Protein AF-I8VWR7-F1 (afdb_monomer_lite)

Structure (mmCIF, N/CA/C/O backbone):
data_AF-I8VWR7-F1
#
_entry.id   AF-I8VWR7-F1
#
loop_
_atom_site.group_PDB
_atom_site.id
_atom_site.type_symbol
_atom_site.label_atom_id
_atom_site.label_alt_id
_atom_site.label_comp_id
_atom_site.label_asym_id
_atom_site.label_entity_id
_atom_site.label_seq_id
_atom_site.pdbx_PDB_ins_code
_atom_site.Cartn_x
_atom_site.Cartn_y
_atom_site.Cartn_z
_atom_site.occupancy
_atom_site.B_iso_or_equiv
_atom_site.auth_seq_id
_atom_site.auth_comp_id
_atom_site.auth_asym_id
_atom_site.auth_atom_id
_atom_site.pdbx_PDB_model_num
ATOM 1 N N . MET A 1 1 ? -24.310 24.930 63.464 1.00 53.97 1 MET A N 1
ATOM 2 C CA . MET A 1 1 ? -24.827 24.295 62.224 1.00 53.97 1 MET A CA 1
ATOM 3 C C . MET A 1 1 ? -23.905 24.465 61.009 1.00 53.97 1 MET A C 1
ATOM 5 O O . MET A 1 1 ? -23.832 23.535 60.223 1.00 53.97 1 MET A O 1
ATOM 9 N N . ARG A 1 2 ? -23.157 25.575 60.862 1.00 56.25 2 ARG A N 1
ATOM 10 C CA . ARG A 1 2 ? -22.277 25.826 59.696 1.00 56.25 2 ARG A CA 1
ATOM 11 C C . ARG A 1 2 ? -21.064 24.887 59.559 1.00 56.25 2 ARG A C 1
ATOM 13 O O . ARG A 1 2 ? -20.768 24.456 58.456 1.00 56.25 2 ARG A O 1
ATOM 20 N N . THR A 1 3 ? -20.405 24.498 60.650 1.00 55.09 3 THR A N 1
ATOM 21 C CA . THR A 1 3 ? -19.212 23.623 60.610 1.00 55.09 3 THR A CA 1
ATOM 22 C C . THR A 1 3 ? -19.515 22.169 60.234 1.00 55.09 3 THR A C 1
ATOM 24 O O . THR A 1 3 ? -18.718 21.539 59.547 1.00 55.09 3 THR A O 1
ATOM 27 N N . LYS A 1 4 ? -20.692 21.643 60.604 1.00 52.88 4 LYS A N 1
ATOM 28 C CA . LYS A 1 4 ? -21.115 20.278 60.235 1.00 52.88 4 LYS A CA 1
ATOM 29 C C . LYS A 1 4 ? -21.471 20.144 58.745 1.00 52.88 4 LYS A C 1
ATOM 31 O O . LYS A 1 4 ? -21.222 19.097 58.165 1.00 52.88 4 LYS A O 1
ATOM 36 N N . ALA A 1 5 ? -21.996 21.204 58.124 1.00 58.78 5 ALA A N 1
ATOM 37 C CA . ALA A 1 5 ? -22.319 21.223 56.693 1.00 58.78 5 ALA A CA 1
ATOM 38 C C . ALA A 1 5 ? -21.062 21.291 55.803 1.00 58.78 5 ALA A C 1
ATOM 40 O O . ALA A 1 5 ? -21.015 20.658 54.752 1.00 58.78 5 ALA A O 1
ATOM 41 N N . VAL A 1 6 ? -20.024 22.006 56.252 1.00 59.28 6 VAL A N 1
ATOM 42 C CA . VAL A 1 6 ? -18.740 22.122 55.536 1.00 59.28 6 VAL A CA 1
ATOM 43 C C . VAL A 1 6 ? -17.972 20.796 55.540 1.00 59.28 6 VAL A C 1
ATOM 45 O O . VAL A 1 6 ? -17.457 20.393 54.501 1.00 59.28 6 VAL A O 1
ATOM 48 N N . LEU A 1 7 ? -17.955 20.072 56.668 1.00 58.00 7 LEU A N 1
ATOM 49 C CA . LEU A 1 7 ? -17.360 18.729 56.721 1.00 58.00 7 LEU A CA 1
ATOM 50 C C . LEU A 1 7 ? -18.079 17.728 55.804 1.00 58.00 7 LEU A C 1
ATOM 52 O O . LEU A 1 7 ? -17.427 16.888 55.191 1.00 58.00 7 LEU A O 1
ATOM 56 N N . PHE A 1 8 ? -19.405 17.832 55.680 1.00 59.12 8 PHE A N 1
ATOM 57 C CA . PHE A 1 8 ? -20.186 16.958 54.802 1.00 59.12 8 PHE A CA 1
ATOM 58 C C . PHE A 1 8 ? -19.888 17.218 53.314 1.00 59.12 8 PHE A C 1
ATOM 60 O O . PHE A 1 8 ? -19.780 16.278 52.533 1.00 59.12 8 PHE A O 1
ATOM 67 N N . PHE A 1 9 ? -19.672 18.481 52.930 1.00 58.62 9 PHE A N 1
ATOM 68 C CA . PHE A 1 9 ? -19.254 18.856 51.573 1.00 58.62 9 PHE A CA 1
ATOM 69 C C . PHE A 1 9 ? -17.827 18.390 51.234 1.00 58.62 9 PHE A C 1
ATOM 71 O O . PHE A 1 9 ? -17.581 17.932 50.120 1.00 58.62 9 PHE A O 1
ATOM 78 N N . LEU A 1 10 ? -16.895 18.453 52.192 1.00 59.66 10 LEU A N 1
ATOM 79 C CA . LEU A 1 10 ? -15.515 17.979 52.012 1.00 59.66 10 LEU A CA 1
ATOM 80 C C . LEU A 1 10 ? -15.420 16.453 51.843 1.00 59.66 10 LEU A C 1
ATOM 82 O O . LEU A 1 10 ? -14.558 15.977 51.109 1.00 59.66 10 LEU A O 1
ATOM 86 N N . LEU A 1 11 ? -16.327 15.694 52.465 1.00 58.94 11 LEU A N 1
ATOM 87 C CA . LEU A 1 11 ? -16.408 14.234 52.328 1.00 58.94 11 LEU A CA 1
ATOM 88 C C . LEU A 1 11 ? -16.977 13.768 50.974 1.00 58.94 11 LEU A C 1
ATOM 90 O O . LEU A 1 11 ? -16.738 12.628 50.586 1.00 58.94 11 LEU A O 1
ATOM 94 N N . LEU A 1 12 ? -17.690 14.630 50.236 1.00 58.44 12 LEU A N 1
ATOM 95 C CA . LEU A 1 12 ? -18.260 14.301 48.920 1.00 58.44 12 LEU A CA 1
ATOM 96 C C . LEU A 1 12 ? -17.286 14.533 47.753 1.00 58.44 12 LEU A C 1
ATOM 98 O O . LEU A 1 12 ? -17.430 13.902 46.709 1.00 58.44 12 LEU A O 1
ATOM 102 N N . LEU A 1 13 ? -16.272 15.388 47.922 1.00 54.81 13 LEU A N 1
ATOM 103 C CA . LEU A 1 13 ? -15.250 15.658 46.901 1.00 54.81 13 LEU A CA 1
ATOM 104 C C . LEU A 1 13 ? -14.494 14.404 46.405 1.00 54.81 13 LEU A C 1
ATOM 106 O O . LEU A 1 13 ? -14.351 14.271 45.191 1.00 54.81 13 LEU A O 1
ATOM 110 N N . PRO A 1 14 ? -14.062 13.443 47.249 1.00 55.22 14 PRO A N 1
ATOM 111 C CA . PRO A 1 14 ? -13.399 12.232 46.753 1.00 55.22 14 PRO A CA 1
ATOM 112 C C . PRO A 1 14 ? -14.333 11.282 45.981 1.00 55.22 14 PRO A C 1
ATOM 114 O O . PRO A 1 14 ? -13.853 10.519 45.147 1.00 55.22 14 PRO A O 1
ATOM 117 N N . VAL A 1 15 ? -15.656 11.353 46.181 1.00 54.47 15 VAL A N 1
ATOM 118 C CA . VAL A 1 15 ? -16.634 10.523 45.444 1.00 54.47 15 VAL A CA 1
ATOM 119 C C . VAL A 1 15 ? -16.749 10.966 43.978 1.00 54.47 15 VAL A C 1
ATOM 121 O O . VAL A 1 15 ? -16.969 10.137 43.098 1.00 54.47 15 VAL A O 1
ATOM 124 N N . TYR A 1 16 ? -16.520 12.251 43.690 1.00 52.09 16 TYR A N 1
ATOM 125 C CA . TYR A 1 16 ? -16.448 12.762 42.315 1.00 52.09 16 TYR A CA 1
ATOM 126 C C . TYR A 1 16 ? -15.126 12.415 41.617 1.00 52.09 16 TYR A C 1
ATOM 128 O O . TYR A 1 16 ? -15.116 12.217 40.406 1.00 52.09 16 TYR A O 1
ATOM 136 N N . VAL A 1 17 ? -14.020 12.301 42.361 1.00 52.28 17 VAL A N 1
ATOM 137 C CA . VAL A 1 17 ? -12.693 12.010 41.785 1.00 52.28 17 VAL A CA 1
ATOM 138 C C . VAL A 1 17 ? -12.544 10.527 41.417 1.00 52.28 17 VAL A C 1
ATOM 140 O O . VAL A 1 17 ? -11.889 10.212 40.430 1.00 52.28 17 VAL A O 1
ATOM 143 N N . VAL A 1 18 ? -13.203 9.614 42.142 1.00 51.88 18 VAL A N 1
ATOM 144 C CA . VAL A 1 18 ? -13.180 8.167 41.836 1.00 51.88 18 VAL A CA 1
ATOM 145 C C . VAL A 1 18 ? -14.097 7.792 40.657 1.00 51.88 18 VAL A C 1
ATOM 147 O O . VAL A 1 18 ? -13.836 6.803 39.982 1.00 51.88 18 VAL A O 1
ATOM 150 N N . ASN A 1 19 ? -15.118 8.602 40.353 1.00 52.88 19 ASN A N 1
ATOM 151 C CA . ASN A 1 19 ? -16.020 8.407 39.203 1.00 52.88 19 ASN A CA 1
ATOM 152 C C . ASN A 1 19 ? -15.530 9.067 37.897 1.00 52.88 19 ASN A C 1
ATOM 154 O O . ASN A 1 19 ? -16.208 8.970 36.881 1.00 52.88 19 ASN A O 1
ATOM 158 N N . GLY A 1 20 ? -14.389 9.767 37.917 1.00 52.69 20 GLY A N 1
ATOM 159 C CA . GLY A 1 20 ? -13.835 10.475 36.753 1.00 52.69 20 GLY A CA 1
ATOM 160 C C . GLY A 1 20 ? -12.855 9.658 35.906 1.00 52.69 20 GLY A C 1
ATOM 161 O O . GLY A 1 20 ? -12.285 10.182 34.952 1.00 52.69 20 GLY A O 1
ATOM 162 N N . GLN A 1 21 ? -12.618 8.397 36.262 1.00 58.16 21 GLN A N 1
ATOM 163 C CA . GLN A 1 21 ? -11.925 7.456 35.393 1.00 58.16 21 GLN A CA 1
ATOM 164 C C . GLN A 1 21 ? -13.002 6.769 34.562 1.00 58.16 21 GLN A C 1
ATOM 166 O O . GLN A 1 21 ? -13.704 5.915 35.101 1.00 58.16 21 GLN A O 1
ATOM 171 N N . ASP A 1 22 ? -13.147 7.168 33.290 1.00 63.06 22 ASP A N 1
ATOM 172 C CA . ASP A 1 22 ? -13.961 6.434 32.311 1.00 63.06 22 ASP A CA 1
ATOM 173 C C . ASP A 1 22 ? -13.756 4.931 32.554 1.00 63.06 22 ASP A C 1
ATOM 175 O O . ASP A 1 22 ? -12.605 4.486 32.708 1.00 63.06 22 ASP A O 1
ATOM 179 N N . ASP A 1 23 ? -14.846 4.146 32.622 1.00 83.94 23 ASP A N 1
ATOM 180 C CA . ASP A 1 23 ? -14.731 2.682 32.615 1.00 83.94 23 ASP A CA 1
ATOM 181 C C . ASP A 1 23 ? -13.749 2.361 31.485 1.00 83.94 23 ASP A C 1
ATOM 183 O O . ASP A 1 23 ? -13.905 2.848 30.364 1.00 83.94 23 ASP A O 1
ATOM 187 N N . LYS A 1 24 ? -12.686 1.598 31.766 1.00 85.69 24 LYS A N 1
ATOM 188 C CA . LYS A 1 24 ? -11.656 1.285 30.764 1.00 85.69 24 LYS A CA 1
ATOM 189 C C . LYS A 1 24 ? -12.292 0.794 29.460 1.00 85.69 24 LYS A C 1
ATOM 191 O O . LYS A 1 24 ? -11.753 1.051 28.391 1.00 85.69 24 LYS A O 1
ATOM 196 N N . ARG A 1 25 ? -13.450 0.128 29.540 1.00 89.06 25 ARG A N 1
ATOM 197 C CA . ARG A 1 25 ? -14.247 -0.285 28.379 1.00 89.06 25 ARG A CA 1
ATOM 198 C C . ARG A 1 25 ? -14.856 0.882 27.606 1.00 89.06 25 ARG A C 1
ATOM 200 O O . ARG A 1 25 ? -14.835 0.844 26.383 1.00 89.06 25 ARG A O 1
ATOM 207 N N . GLU A 1 26 ? -15.380 1.897 28.282 1.00 90.50 26 GLU A N 1
ATOM 208 C CA . GLU A 1 26 ? -15.916 3.110 27.656 1.00 90.50 26 GLU A CA 1
ATOM 209 C C . GLU A 1 26 ? -14.810 3.905 26.957 1.00 90.50 26 GLU A C 1
ATOM 211 O O . GLU A 1 26 ? -14.954 4.261 25.787 1.00 90.50 26 GLU A O 1
ATOM 216 N N . TYR A 1 27 ? -13.660 4.077 27.617 1.00 87.69 27 TYR A N 1
ATOM 217 C CA . TYR A 1 27 ? -12.492 4.701 26.996 1.00 87.69 27 TYR A CA 1
ATOM 218 C C . TYR A 1 27 ? -12.020 3.926 25.757 1.00 87.69 27 TYR A C 1
ATOM 220 O O . TYR A 1 27 ? -11.825 4.514 24.695 1.00 87.69 27 TYR A O 1
ATOM 228 N N . LEU A 1 28 ? -11.870 2.600 25.861 1.00 93.44 28 LEU A N 1
ATOM 229 C CA . LEU A 1 28 ? -11.457 1.765 24.729 1.00 93.44 28 LEU A CA 1
ATOM 230 C C . LEU A 1 28 ? -12.477 1.786 23.590 1.00 93.44 28 LEU A C 1
ATOM 232 O O . LEU A 1 28 ? -12.071 1.836 22.434 1.00 93.44 28 LEU A O 1
ATOM 236 N N . LYS A 1 29 ? -13.779 1.801 23.899 1.00 94.19 29 LYS A N 1
ATOM 237 C CA . LYS A 1 29 ? -14.831 1.946 22.891 1.00 94.19 29 LYS A CA 1
ATOM 238 C C . LYS A 1 29 ? -14.699 3.274 22.156 1.00 94.19 29 LYS A C 1
ATOM 240 O O . LYS A 1 29 ? -14.667 3.283 20.938 1.00 94.19 29 LYS A O 1
ATOM 245 N N . LYS A 1 30 ? -14.513 4.377 22.881 1.00 94.31 30 LYS A N 1
ATOM 246 C CA . LYS A 1 30 ? -14.275 5.692 22.275 1.00 94.31 30 LYS A CA 1
ATOM 247 C C . LYS A 1 30 ? -13.024 5.706 21.391 1.00 94.31 30 LYS A C 1
ATOM 249 O O . LYS A 1 30 ? -13.034 6.313 20.326 1.00 94.31 30 LYS A O 1
ATOM 254 N N . VAL A 1 31 ? -11.935 5.066 21.827 1.00 93.81 31 VAL A N 1
ATOM 255 C CA . VAL A 1 31 ? -10.715 4.933 21.013 1.00 93.81 31 VAL A CA 1
ATOM 256 C C . VAL A 1 31 ? -11.003 4.137 19.742 1.00 93.81 31 VAL A C 1
ATOM 258 O O . VAL A 1 31 ? -10.629 4.593 18.667 1.00 93.81 31 VAL A O 1
ATOM 261 N N . LEU A 1 32 ? -11.692 3.000 19.849 1.00 94.19 32 LEU A N 1
ATOM 262 C CA . LEU A 1 32 ? -12.071 2.178 18.702 1.00 94.19 32 LEU A CA 1
ATOM 263 C C . LEU A 1 32 ? -12.977 2.945 17.730 1.00 94.19 32 LEU A C 1
ATOM 265 O O . LEU A 1 32 ? -12.647 3.028 16.553 1.00 94.19 32 LEU A O 1
ATOM 269 N N . ASP A 1 33 ? -14.031 3.591 18.231 1.00 95.75 33 ASP A N 1
ATOM 270 C CA . ASP A 1 33 ? -14.962 4.399 17.435 1.00 95.75 33 ASP A CA 1
ATOM 271 C C . ASP A 1 33 ? -14.219 5.504 16.657 1.00 95.75 33 ASP A C 1
ATOM 273 O O . ASP A 1 33 ? -14.593 5.843 15.535 1.00 95.75 33 ASP A O 1
ATOM 277 N N . ASN A 1 34 ? -13.149 6.070 17.230 1.00 94.69 34 ASN A N 1
ATOM 278 C CA . ASN A 1 34 ? -12.302 7.049 16.545 1.00 94.69 34 ASN A CA 1
ATOM 279 C C . ASN A 1 34 ? -11.386 6.404 15.493 1.00 94.69 34 ASN A C 1
ATOM 281 O O . ASN A 1 34 ? -11.169 6.998 14.439 1.00 94.69 34 ASN A O 1
ATOM 285 N N . LEU A 1 35 ? -10.832 5.218 15.767 1.00 91.12 35 LEU A N 1
ATOM 286 C CA . LEU A 1 35 ? -9.980 4.491 14.821 1.00 91.12 35 LEU A CA 1
ATOM 287 C C . LEU A 1 35 ? -10.778 4.020 13.595 1.00 91.12 35 LEU A C 1
ATOM 289 O O . LEU A 1 35 ? -10.306 4.177 12.474 1.00 91.12 35 LEU A O 1
ATOM 293 N N . GLU A 1 36 ? -12.006 3.529 13.784 1.00 90.12 36 GLU A N 1
ATOM 294 C CA . GLU A 1 36 ? -12.899 3.074 12.702 1.00 90.12 36 GLU A CA 1
ATOM 295 C C . GLU A 1 36 ? -13.336 4.208 11.751 1.00 90.12 36 GLU A C 1
ATOM 297 O O . GLU A 1 36 ? -13.695 3.972 10.591 1.00 90.12 36 GLU A O 1
ATOM 302 N N . GLN A 1 37 ? -13.280 5.459 12.219 1.00 93.38 37 GLN A N 1
ATOM 303 C CA . GLN A 1 37 ? -13.557 6.648 11.407 1.00 93.38 37 GLN A CA 1
ATOM 304 C C . GLN A 1 37 ? -12.396 7.039 10.482 1.00 93.38 37 GLN A C 1
ATOM 306 O O . GLN A 1 37 ? -12.596 7.845 9.570 1.00 93.38 37 GLN A O 1
ATOM 311 N N . ILE A 1 38 ? -11.189 6.499 10.676 1.00 93.00 38 ILE A N 1
ATOM 312 C CA . ILE A 1 38 ? -10.043 6.807 9.816 1.00 93.00 38 ILE A CA 1
ATOM 313 C C . ILE A 1 38 ? -10.268 6.153 8.448 1.00 93.00 38 ILE A C 1
ATOM 315 O O . ILE A 1 38 ? -10.340 4.936 8.338 1.00 93.00 38 ILE A O 1
ATOM 319 N N . LYS A 1 39 ? -10.367 6.969 7.390 1.00 94.50 39 LYS A N 1
ATOM 320 C CA . LYS A 1 39 ? -10.579 6.503 6.001 1.00 94.50 39 LYS A CA 1
ATOM 321 C C . LYS A 1 39 ? -9.364 6.624 5.096 1.00 94.50 39 LYS A C 1
ATOM 323 O O . LYS A 1 39 ? -9.377 6.143 3.967 1.00 94.50 39 LYS A O 1
ATOM 328 N N . SER A 1 40 ? -8.309 7.264 5.580 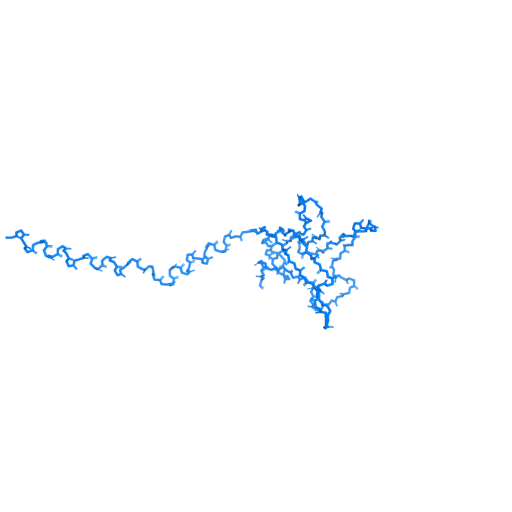1.00 95.38 40 SER A N 1
ATOM 329 C CA . SER A 1 40 ? -7.060 7.387 4.844 1.00 95.38 40 SER A CA 1
ATOM 330 C C . SER A 1 40 ? -5.892 7.637 5.781 1.00 95.38 40 SER A C 1
ATOM 332 O O . SER A 1 40 ? -6.053 8.316 6.796 1.00 95.38 40 SER A O 1
ATOM 334 N N . ALA A 1 41 ? -4.710 7.187 5.379 1.00 94.38 41 ALA A N 1
ATOM 335 C CA . ALA A 1 41 ? -3.449 7.493 6.030 1.00 94.38 41 ALA A CA 1
ATOM 336 C C . ALA A 1 41 ? -2.440 8.006 4.997 1.00 94.38 41 ALA A C 1
ATOM 338 O O . ALA A 1 41 ? -2.421 7.592 3.838 1.00 94.38 41 ALA A O 1
ATOM 339 N N . THR A 1 42 ? -1.592 8.947 5.404 1.00 94.06 42 THR A N 1
ATOM 340 C CA . THR A 1 42 ? -0.456 9.399 4.594 1.00 94.06 42 THR A CA 1
ATOM 341 C C . THR A 1 42 ? 0.774 9.469 5.474 1.00 94.06 42 THR A C 1
ATOM 343 O O . THR A 1 42 ? 0.767 10.141 6.503 1.00 94.06 42 THR A O 1
ATOM 346 N N . TYR A 1 43 ? 1.830 8.770 5.076 1.00 92.31 43 TYR A N 1
ATOM 347 C CA . TYR A 1 43 ? 3.044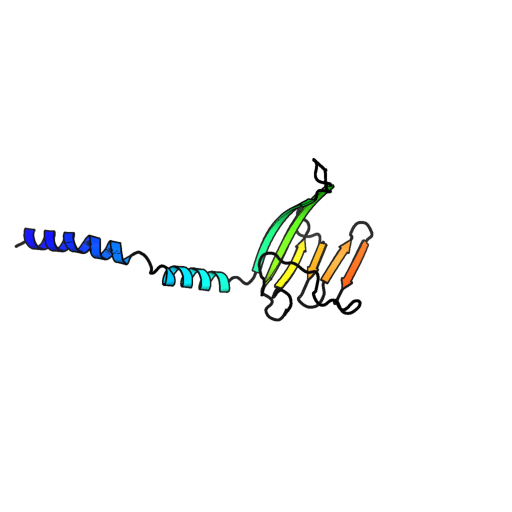 8.641 5.874 1.00 92.31 43 TYR A CA 1
ATOM 348 C C . TYR A 1 43 ? 4.269 8.452 4.981 1.00 92.31 43 TYR A C 1
ATOM 350 O O . TYR A 1 43 ? 4.168 8.128 3.797 1.00 92.31 43 TYR A O 1
ATOM 358 N N . LYS A 1 44 ? 5.447 8.702 5.552 1.00 92.31 44 LYS A N 1
ATOM 359 C CA . LYS A 1 44 ? 6.735 8.458 4.899 1.00 92.31 44 LYS A CA 1
ATOM 360 C C . LYS A 1 44 ? 7.268 7.108 5.353 1.00 92.31 44 LYS A C 1
ATOM 362 O O . LYS A 1 44 ? 7.183 6.780 6.532 1.00 92.31 44 LYS A O 1
ATOM 367 N N . VAL A 1 45 ? 7.831 6.360 4.419 1.00 90.75 45 VAL A N 1
ATOM 368 C CA . VAL A 1 45 ? 8.504 5.090 4.660 1.00 90.75 45 VAL A CA 1
ATOM 369 C C . VAL A 1 45 ? 9.977 5.269 4.348 1.00 90.75 45 VAL A C 1
ATOM 371 O O . VAL A 1 45 ? 10.338 5.751 3.274 1.00 90.75 45 VAL A O 1
ATOM 374 N N . GLU A 1 46 ? 10.809 4.850 5.291 1.00 92.19 46 GLU A N 1
ATOM 375 C CA . GLU A 1 46 ? 12.236 4.647 5.103 1.00 92.19 46 GLU A CA 1
ATOM 376 C C . GLU A 1 46 ? 12.535 3.190 5.449 1.00 92.19 46 GLU A C 1
ATOM 378 O O . GLU A 1 46 ? 12.141 2.705 6.508 1.00 92.19 46 GLU A O 1
ATOM 383 N N . GLY A 1 47 ? 13.152 2.473 4.517 1.00 90.12 47 GLY A N 1
ATOM 384 C CA . GLY A 1 47 ? 13.461 1.061 4.677 1.00 90.12 47 GLY A CA 1
ATOM 385 C C . GLY A 1 47 ? 14.831 0.748 4.115 1.00 90.12 47 GLY A C 1
ATOM 386 O O . GLY A 1 47 ? 15.188 1.205 3.033 1.00 90.12 47 GLY A O 1
ATOM 387 N N . GLU A 1 48 ? 15.583 -0.059 4.838 1.00 94.62 48 GLU A N 1
ATOM 388 C CA . GLU A 1 48 ? 16.917 -0.491 4.455 1.00 94.62 48 GLU A CA 1
ATOM 389 C C . GLU A 1 48 ? 16.891 -1.995 4.175 1.00 94.62 48 GLU A C 1
ATOM 391 O O . GLU A 1 48 ? 16.135 -2.753 4.789 1.00 94.62 48 GLU A O 1
ATOM 396 N N . VAL A 1 49 ? 17.676 -2.427 3.195 1.00 93.06 49 VAL A N 1
ATOM 397 C CA . VAL A 1 49 ? 17.770 -3.830 2.785 1.00 93.06 49 VAL A CA 1
ATOM 398 C C . VAL A 1 49 ? 19.218 -4.269 2.920 1.00 93.06 49 VAL A C 1
ATOM 400 O O . VAL A 1 49 ? 20.107 -3.568 2.451 1.00 93.06 49 VAL A O 1
ATOM 403 N N . TRP A 1 50 ? 19.450 -5.439 3.511 1.00 96.50 50 TRP A N 1
ATOM 404 C CA . TRP A 1 50 ? 20.767 -6.069 3.640 1.00 96.50 50 TRP A CA 1
ATOM 405 C C . TRP A 1 50 ? 20.748 -7.447 2.998 1.00 96.50 50 TRP A C 1
ATOM 407 O O . TRP A 1 50 ? 19.726 -8.137 3.053 1.00 96.50 50 TRP A O 1
ATOM 417 N N . ASN A 1 51 ? 21.881 -7.876 2.443 1.00 94.25 51 ASN A N 1
ATOM 418 C CA . ASN A 1 51 ? 22.083 -9.295 2.184 1.00 94.25 51 ASN A CA 1
ATOM 419 C C . ASN A 1 51 ? 22.684 -9.969 3.427 1.00 94.25 51 ASN A C 1
ATOM 421 O O . ASN A 1 51 ? 23.292 -9.304 4.271 1.00 94.25 51 ASN A O 1
ATOM 425 N N . PRO A 1 52 ? 22.524 -11.295 3.570 1.00 95.75 52 PRO A N 1
ATOM 426 C CA . PRO A 1 52 ? 23.133 -12.027 4.672 1.00 95.75 52 PRO A CA 1
ATOM 427 C C . PRO A 1 52 ? 24.649 -11.792 4.753 1.00 95.75 52 PRO A C 1
ATOM 429 O O . PRO A 1 52 ? 25.370 -12.067 3.798 1.00 95.75 52 PRO A O 1
ATOM 432 N N . GLY A 1 53 ? 25.122 -11.321 5.909 1.00 95.19 53 GLY A N 1
ATOM 433 C CA . GLY A 1 53 ? 26.541 -11.051 6.168 1.00 95.19 53 GLY A CA 1
ATOM 434 C C . GLY A 1 53 ? 27.002 -9.620 5.872 1.00 95.19 53 GLY A C 1
ATOM 435 O O . GLY A 1 53 ? 28.119 -9.273 6.251 1.00 95.19 53 GLY A O 1
ATOM 436 N N . ASP A 1 54 ? 26.159 -8.782 5.264 1.00 96.00 54 ASP A N 1
ATOM 437 C CA . ASP A 1 54 ? 26.485 -7.377 5.012 1.00 96.00 54 ASP A CA 1
ATOM 438 C C . ASP A 1 54 ? 26.456 -6.550 6.309 1.00 96.00 54 ASP A C 1
ATOM 440 O O . ASP A 1 54 ? 25.595 -6.728 7.171 1.00 96.00 54 ASP A O 1
ATOM 444 N N . THR A 1 55 ? 27.368 -5.583 6.420 1.00 94.06 55 THR A N 1
ATOM 445 C CA . THR A 1 55 ? 27.387 -4.582 7.505 1.00 94.06 55 THR A CA 1
ATOM 446 C C . THR A 1 55 ? 26.893 -3.202 7.060 1.00 94.06 55 THR A C 1
ATOM 448 O O . THR A 1 55 ? 26.691 -2.325 7.895 1.00 94.06 55 THR A O 1
ATOM 451 N N . ILE A 1 56 ? 26.672 -3.008 5.755 1.00 94.44 56 ILE A N 1
ATOM 452 C CA . ILE A 1 56 ? 26.164 -1.780 5.125 1.00 94.44 56 ILE A CA 1
ATOM 453 C C . ILE A 1 56 ? 24.937 -2.166 4.282 1.00 94.44 56 ILE A C 1
ATOM 455 O O . ILE A 1 56 ? 24.986 -3.205 3.620 1.00 94.44 56 ILE A O 1
ATOM 459 N N . PRO A 1 57 ? 23.842 -1.380 4.283 1.00 95.25 57 PRO A N 1
ATOM 460 C CA . PRO A 1 57 ? 22.656 -1.710 3.499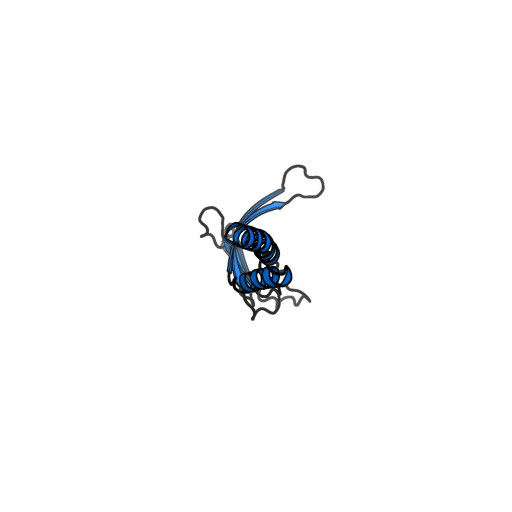 1.00 95.25 57 PRO A CA 1
ATOM 461 C C . PRO A 1 57 ? 22.949 -1.699 1.993 1.00 95.25 57 PRO A C 1
ATOM 463 O O . PRO A 1 57 ? 23.597 -0.793 1.468 1.00 95.25 57 PRO A O 1
ATOM 466 N N . SER A 1 58 ? 22.413 -2.690 1.283 1.00 93.69 58 SER A N 1
ATOM 467 C CA . SER A 1 58 ? 22.489 -2.812 -0.174 1.00 93.69 58 SER A CA 1
ATOM 468 C C . SER A 1 58 ? 21.554 -1.841 -0.896 1.00 93.69 58 SER A C 1
ATOM 470 O O . SER A 1 58 ? 21.818 -1.447 -2.032 1.00 93.69 58 SER A O 1
ATOM 472 N N . SER A 1 59 ? 20.460 -1.431 -0.249 1.00 89.56 59 SER A N 1
ATOM 473 C CA . SER A 1 59 ? 19.598 -0.357 -0.742 1.00 89.56 59 SER A CA 1
ATOM 474 C C . SER A 1 59 ? 18.872 0.345 0.398 1.00 89.56 59 SER A C 1
ATOM 476 O O . SER A 1 59 ? 18.492 -0.282 1.386 1.00 89.56 59 SER A O 1
ATOM 478 N N . ILE A 1 60 ? 18.647 1.645 0.216 1.00 90.62 60 ILE A N 1
ATOM 479 C CA . ILE A 1 60 ? 17.801 2.470 1.074 1.00 90.62 60 ILE A CA 1
ATOM 480 C C . ILE A 1 60 ? 16.610 2.910 0.226 1.00 90.62 60 ILE A C 1
ATOM 482 O O . ILE A 1 60 ? 16.774 3.479 -0.854 1.00 90.62 60 ILE A O 1
ATOM 486 N N . ARG A 1 61 ? 15.402 2.620 0.695 1.00 87.81 61 ARG A N 1
ATOM 487 C CA . ARG A 1 61 ? 14.138 2.966 0.049 1.00 87.81 61 ARG A CA 1
ATOM 488 C C . ARG A 1 61 ? 13.481 4.083 0.831 1.00 87.81 61 ARG A C 1
ATOM 490 O O . ARG A 1 61 ? 13.225 3.924 2.019 1.00 87.81 61 ARG A O 1
ATOM 497 N N . LYS A 1 62 ? 13.167 5.178 0.144 1.00 90.50 62 LYS A N 1
ATOM 498 C CA . LYS A 1 62 ? 12.408 6.299 0.697 1.00 90.50 62 LYS A CA 1
ATOM 499 C C . LYS A 1 62 ? 11.235 6.598 -0.222 1.00 90.50 62 LYS A C 1
ATOM 501 O O . LYS A 1 62 ? 11.435 6.887 -1.398 1.00 90.50 62 LYS A O 1
ATOM 506 N N . TYR A 1 63 ? 10.021 6.494 0.301 1.00 91.25 63 TYR A N 1
ATOM 507 C CA . TYR A 1 63 ? 8.801 6.841 -0.431 1.00 91.25 63 TYR A CA 1
ATOM 508 C C . TYR A 1 63 ? 7.718 7.333 0.532 1.00 91.25 63 TYR A C 1
ATOM 510 O O . TYR A 1 63 ? 7.752 7.073 1.732 1.00 91.25 63 TYR A O 1
ATOM 518 N N . MET A 1 64 ? 6.758 8.086 0.016 1.00 93.44 64 MET A N 1
ATOM 519 C CA . MET A 1 64 ? 5.525 8.438 0.706 1.00 93.44 64 MET A CA 1
ATOM 520 C C . MET A 1 64 ? 4.432 7.465 0.285 1.00 93.44 64 MET A C 1
ATOM 522 O O . MET A 1 64 ? 4.299 7.179 -0.902 1.00 93.44 64 MET A O 1
ATOM 526 N N . VAL A 1 65 ? 3.626 7.005 1.233 1.00 93.81 65 VAL A N 1
ATOM 527 C CA . VAL A 1 65 ? 2.417 6.234 0.944 1.00 93.81 65 VAL A CA 1
ATOM 528 C C . VAL A 1 65 ? 1.201 7.113 1.177 1.00 93.81 65 VAL A C 1
ATOM 530 O O . VAL A 1 65 ? 1.131 7.823 2.183 1.00 93.81 65 VAL A O 1
ATOM 533 N N . LYS A 1 66 ? 0.247 7.061 0.248 1.00 94.69 66 LYS A N 1
ATOM 534 C CA . LYS A 1 66 ? -1.127 7.522 0.467 1.00 94.69 66 LYS A CA 1
ATOM 535 C C . LYS A 1 66 ? -2.034 6.313 0.358 1.00 94.69 66 LYS A C 1
ATOM 537 O O . LYS A 1 66 ? -2.117 5.717 -0.713 1.00 94.69 66 LYS A O 1
ATOM 542 N N . GLU A 1 67 ? -2.666 5.960 1.461 1.00 95.44 67 GLU A N 1
ATOM 543 C CA . GLU A 1 67 ? -3.468 4.755 1.616 1.00 95.44 67 GLU A CA 1
ATOM 544 C C . GLU A 1 67 ? -4.896 5.129 2.019 1.00 95.44 67 GLU A C 1
ATOM 546 O O . GLU A 1 67 ? -5.111 6.097 2.753 1.00 95.44 67 GLU A O 1
ATOM 551 N N . PHE A 1 68 ? -5.865 4.371 1.522 1.00 95.19 68 PHE A N 1
ATOM 552 C CA . PHE A 1 68 ? -7.293 4.593 1.690 1.00 95.19 68 PHE A CA 1
ATOM 553 C C . PHE A 1 68 ? -7.972 3.285 2.082 1.00 95.19 68 PHE A C 1
ATOM 555 O O . PHE A 1 68 ? -7.669 2.239 1.502 1.00 95.19 68 PHE A O 1
ATOM 562 N N . ASP A 1 69 ? -8.921 3.380 3.010 1.00 93.88 69 ASP A N 1
ATOM 563 C CA . ASP A 1 69 ? -9.862 2.305 3.323 1.00 93.88 69 ASP A CA 1
ATOM 564 C C . ASP A 1 69 ? -10.625 1.919 2.044 1.00 93.88 69 ASP A C 1
ATOM 566 O O . ASP A 1 69 ? -11.202 2.774 1.365 1.00 93.88 69 ASP A O 1
ATOM 570 N N . ASN A 1 70 ? -10.583 0.639 1.682 1.00 93.81 70 ASN A N 1
ATOM 571 C CA . ASN A 1 70 ? -11.259 0.092 0.511 1.00 93.81 70 ASN A CA 1
ATOM 572 C C . ASN A 1 70 ? -11.946 -1.234 0.868 1.00 93.81 70 ASN A C 1
ATOM 574 O O . ASN A 1 70 ? -11.438 -2.304 0.525 1.00 93.81 70 ASN A O 1
ATOM 578 N N . PRO A 1 71 ? -13.133 -1.189 1.494 1.00 91.12 71 PRO A N 1
ATOM 579 C CA . PRO A 1 71 ? -13.842 -2.391 1.928 1.00 91.12 71 PRO A CA 1
ATOM 580 C C . PRO A 1 71 ? -14.308 -3.290 0.771 1.00 91.12 71 PRO A C 1
ATOM 582 O O . PRO A 1 71 ? -14.705 -4.428 1.006 1.00 91.12 71 PRO A O 1
ATOM 585 N N . ALA A 1 72 ? -14.284 -2.802 -0.476 1.00 92.19 72 ALA A N 1
ATOM 586 C CA . ALA A 1 72 ? -14.575 -3.618 -1.652 1.00 92.19 72 ALA A CA 1
ATOM 587 C C . ALA A 1 72 ? -13.399 -4.532 -2.043 1.00 92.19 72 ALA A C 1
ATOM 589 O O . ALA A 1 72 ? -13.610 -5.538 -2.722 1.00 92.19 72 ALA A O 1
ATOM 590 N N . ASP A 1 73 ? -12.171 -4.212 -1.621 1.00 91.06 73 ASP A N 1
ATOM 591 C CA . ASP A 1 73 ? -11.034 -5.103 -1.816 1.00 91.06 73 ASP A CA 1
ATOM 592 C C . ASP A 1 73 ? -11.034 -6.221 -0.774 1.00 91.06 73 ASP A C 1
ATOM 594 O O . ASP A 1 73 ? -10.645 -6.035 0.375 1.00 91.06 73 ASP A O 1
ATOM 598 N N . SER A 1 74 ? -11.376 -7.427 -1.212 1.00 86.31 74 SER A N 1
ATOM 599 C CA . SER A 1 74 ? -11.366 -8.619 -0.365 1.00 86.31 74 SER A CA 1
ATOM 600 C C . SER A 1 74 ? -9.966 -9.165 -0.047 1.00 86.31 74 SER A C 1
ATOM 602 O O . SER A 1 74 ? -9.865 -10.238 0.543 1.00 86.31 74 SER A O 1
ATOM 604 N N . THR A 1 75 ? -8.889 -8.526 -0.515 1.00 87.00 75 THR A N 1
ATOM 605 C CA . THR A 1 75 ? -7.509 -8.996 -0.300 1.00 87.00 75 THR A CA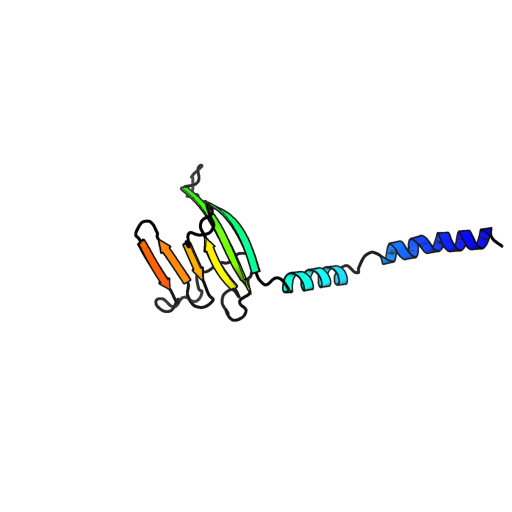 1
ATOM 606 C C . THR A 1 75 ? -6.887 -8.364 0.932 1.00 87.00 75 THR A C 1
ATOM 608 O O . THR A 1 75 ? -6.405 -9.077 1.804 1.00 87.00 75 THR A O 1
ATOM 611 N N . ILE A 1 76 ? -6.845 -7.033 0.960 1.00 89.62 76 ILE A N 1
ATOM 612 C CA . ILE A 1 76 ? -6.192 -6.255 2.018 1.00 89.62 76 ILE A CA 1
ATOM 613 C C . ILE A 1 76 ? -7.094 -5.128 2.534 1.00 89.62 76 ILE A C 1
ATOM 615 O O . ILE A 1 76 ? -6.676 -4.377 3.405 1.00 89.62 76 ILE A O 1
ATOM 619 N N . GLY A 1 77 ? -8.314 -4.978 2.000 1.00 91.81 77 GLY A N 1
ATOM 620 C CA . GLY A 1 77 ? -9.249 -3.935 2.426 1.00 91.81 77 GLY A CA 1
ATOM 621 C C . GLY A 1 77 ? -8.767 -2.512 2.141 1.00 91.81 77 GLY A C 1
ATOM 622 O O . GLY A 1 77 ? -9.221 -1.578 2.795 1.00 91.81 77 GLY A O 1
ATOM 623 N N . ALA A 1 78 ? -7.824 -2.326 1.209 1.00 93.62 78 ALA A N 1
ATOM 624 C CA . ALA A 1 78 ? -7.122 -1.057 1.039 1.00 93.62 78 ALA A CA 1
ATOM 625 C C . ALA A 1 78 ? -6.788 -0.740 -0.424 1.00 93.62 78 ALA A C 1
ATOM 627 O O . ALA A 1 78 ? -6.572 -1.621 -1.254 1.00 93.62 78 ALA A O 1
ATOM 628 N N . SER A 1 79 ? -6.689 0.551 -0.727 1.00 94.94 79 SER A N 1
ATOM 629 C CA . SER A 1 79 ? -6.081 1.073 -1.955 1.00 94.94 79 SER A CA 1
ATOM 630 C C . SER A 1 79 ? -4.952 2.019 -1.591 1.00 94.94 79 SER A C 1
ATOM 632 O O . SER A 1 79 ? -5.076 2.781 -0.635 1.00 94.94 79 SER A O 1
ATOM 634 N N . PHE A 1 80 ? -3.858 2.022 -2.347 1.00 95.6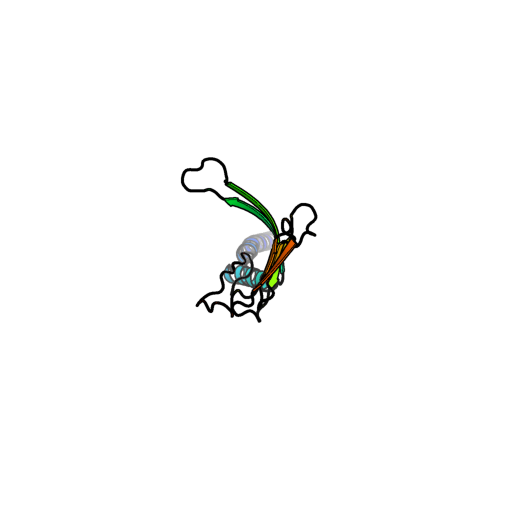9 80 PHE A N 1
ATOM 635 C CA . PHE A 1 80 ? -2.732 2.895 -2.028 1.00 95.69 80 PHE A CA 1
ATOM 636 C C . PHE A 1 80 ? -1.842 3.229 -3.208 1.00 95.69 80 PHE A C 1
ATOM 638 O O . PHE A 1 80 ? -1.823 2.539 -4.225 1.00 95.69 80 PHE A O 1
ATOM 645 N N . VAL A 1 81 ? -1.067 4.295 -3.037 1.00 95.62 81 VAL A N 1
ATOM 646 C CA . VAL A 1 81 ? -0.002 4.695 -3.953 1.00 95.62 81 VAL A CA 1
ATOM 647 C C . VAL A 1 81 ? 1.288 4.967 -3.194 1.00 95.62 81 VAL A C 1
ATOM 649 O O . VAL A 1 81 ? 1.258 5.557 -2.113 1.00 95.62 81 VAL A O 1
ATOM 652 N N . ASN A 1 82 ? 2.414 4.595 -3.801 1.00 94.25 82 ASN A N 1
ATOM 653 C CA . ASN A 1 82 ? 3.743 4.994 -3.354 1.00 94.25 82 ASN A CA 1
ATOM 654 C C . ASN A 1 82 ? 4.269 6.088 -4.280 1.00 94.25 82 ASN A C 1
ATOM 656 O O . ASN A 1 82 ? 4.247 5.950 -5.509 1.00 94.25 82 ASN A O 1
ATOM 660 N N . LEU A 1 83 ? 4.755 7.160 -3.670 1.00 94.31 83 LEU A N 1
ATOM 661 C CA . LEU A 1 83 ? 5.236 8.366 -4.327 1.00 94.31 83 LEU A CA 1
ATOM 662 C C . LEU A 1 83 ? 6.676 8.649 -3.876 1.00 94.31 83 LEU A C 1
ATOM 664 O O . LEU A 1 83 ? 7.008 8.415 -2.715 1.00 94.31 83 LEU A O 1
ATOM 668 N N . GLY A 1 84 ? 7.530 9.175 -4.750 1.00 90.81 84 GLY A N 1
ATOM 669 C CA . GLY A 1 84 ? 8.895 9.576 -4.388 1.00 90.81 84 GLY A CA 1
ATOM 670 C C . GLY A 1 84 ? 8.923 10.638 -3.281 1.00 90.81 84 GLY A C 1
ATOM 671 O O . GLY A 1 84 ? 8.024 11.474 -3.188 1.00 90.81 84 GLY A O 1
ATOM 672 N N . THR A 1 85 ? 9.937 10.615 -2.408 1.00 75.75 85 THR A N 1
ATOM 673 C CA . THR A 1 85 ? 9.987 11.495 -1.220 1.00 75.75 85 THR A CA 1
ATOM 674 C C . THR A 1 85 ? 10.345 12.949 -1.483 1.00 75.75 85 THR A C 1
ATOM 676 O O . THR A 1 85 ? 10.056 13.774 -0.616 1.00 75.75 85 THR A O 1
ATOM 679 N N . ASP A 1 86 ? 10.967 13.263 -2.619 1.00 73.56 86 ASP A N 1
ATOM 680 C CA . ASP A 1 86 ? 11.544 14.592 -2.859 1.00 73.56 86 ASP A CA 1
ATOM 681 C C . ASP A 1 86 ? 10.457 15.661 -3.022 1.00 73.56 86 ASP A C 1
ATOM 683 O O . ASP A 1 86 ? 10.559 16.750 -2.459 1.00 73.56 86 ASP A O 1
ATOM 687 N N . ASP A 1 87 ? 9.369 15.327 -3.722 1.00 71.50 87 ASP A N 1
ATOM 688 C CA . ASP A 1 87 ? 8.217 16.212 -3.910 1.00 71.50 87 ASP A CA 1
ATOM 689 C C . ASP A 1 87 ? 6.849 15.509 -3.811 1.00 71.50 87 ASP A C 1
ATOM 691 O O . ASP A 1 87 ? 5.810 16.165 -3.930 1.00 71.50 87 ASP A O 1
ATOM 695 N N . GLY A 1 88 ? 6.817 14.191 -3.576 1.00 75.31 88 GLY A N 1
ATOM 696 C CA . GLY A 1 88 ? 5.578 13.414 -3.546 1.00 75.31 88 GLY A CA 1
ATOM 697 C C . GLY A 1 88 ? 4.879 13.309 -4.903 1.00 75.31 88 GLY A C 1
ATOM 698 O O . GLY A 1 88 ? 3.693 12.979 -4.927 1.00 75.31 88 GLY A O 1
ATOM 699 N N . LYS A 1 89 ? 5.549 13.627 -6.020 1.00 81.06 89 LYS A N 1
ATOM 700 C CA . LYS A 1 89 ? 4.935 13.645 -7.360 1.00 81.06 89 LYS A CA 1
ATOM 701 C C . LYS A 1 89 ? 5.363 12.483 -8.238 1.00 81.06 89 LYS A C 1
ATOM 703 O O . LYS A 1 89 ? 4.605 12.096 -9.124 1.00 81.06 89 LYS A O 1
ATOM 708 N N . GLU A 1 90 ? 6.543 11.914 -8.006 1.00 91.06 90 GLU A N 1
ATOM 709 C CA . GLU A 1 90 ? 6.981 10.746 -8.765 1.00 91.06 90 GLU A CA 1
ATOM 710 C C . GLU A 1 90 ? 6.155 9.518 -8.367 1.00 91.06 90 GLU A C 1
ATOM 712 O O . GLU A 1 90 ? 6.324 8.969 -7.283 1.00 91.06 90 GLU A O 1
ATOM 717 N N . PHE A 1 91 ? 5.257 9.072 -9.242 1.00 93.69 91 PHE A N 1
ATOM 718 C CA . PHE A 1 91 ? 4.490 7.849 -9.029 1.00 93.69 91 PHE A CA 1
ATOM 719 C C . PHE A 1 91 ? 5.382 6.613 -9.204 1.00 93.69 91 PHE A C 1
ATOM 721 O O . PHE A 1 91 ? 5.997 6.437 -10.255 1.00 93.69 91 PHE A O 1
ATOM 728 N N . GLN A 1 92 ? 5.449 5.756 -8.183 1.00 93.06 92 GLN A N 1
ATOM 729 C CA . GLN A 1 92 ? 6.303 4.559 -8.177 1.00 93.06 92 GLN A CA 1
ATOM 730 C C . GLN A 1 92 ? 5.484 3.266 -8.192 1.00 93.06 92 GLN A C 1
ATOM 732 O O . GLN A 1 92 ? 5.834 2.302 -8.878 1.00 93.06 92 GLN A O 1
ATOM 737 N N . PHE A 1 93 ? 4.385 3.246 -7.439 1.00 94.81 93 PHE A N 1
ATOM 738 C CA . PHE A 1 93 ? 3.505 2.091 -7.301 1.00 94.81 93 PHE A CA 1
ATOM 739 C C . PHE A 1 93 ? 2.069 2.540 -7.040 1.00 94.81 93 PHE A C 1
ATOM 741 O O . PHE A 1 93 ? 1.856 3.544 -6.362 1.00 94.81 93 PHE A O 1
ATOM 748 N N . GLY A 1 94 ? 1.088 1.766 -7.499 1.00 95.44 94 GLY A N 1
ATOM 749 C CA . GLY A 1 94 ? -0.305 1.938 -7.099 1.00 95.44 94 GLY A CA 1
ATOM 750 C C . GLY A 1 94 ? -1.068 0.624 -7.060 1.00 95.44 94 GLY A C 1
ATOM 751 O O . GLY A 1 94 ? -0.769 -0.288 -7.823 1.00 95.44 94 GLY A O 1
ATOM 752 N N . TYR A 1 95 ? -2.064 0.543 -6.189 1.00 95.81 95 TYR A N 1
ATOM 753 C CA . TYR A 1 95 ? -3.020 -0.551 -6.104 1.00 95.81 95 TYR A CA 1
ATOM 754 C C . TYR A 1 95 ? -4.408 0.002 -5.783 1.00 95.81 95 TYR A C 1
ATOM 756 O O . TYR A 1 95 ? -4.546 0.841 -4.894 1.00 95.81 95 TYR A O 1
ATOM 764 N N . ASN A 1 96 ? -5.425 -0.460 -6.510 1.00 94.75 96 ASN A N 1
ATOM 765 C CA . ASN A 1 96 ? -6.801 0.039 -6.397 1.00 94.75 96 ASN A CA 1
ATOM 766 C C . ASN A 1 96 ? -7.813 -1.003 -5.877 1.00 94.75 96 ASN A C 1
ATOM 768 O O . ASN A 1 96 ? -9.015 -0.778 -5.988 1.00 94.75 96 ASN A O 1
ATOM 772 N N . GLY A 1 97 ? -7.356 -2.159 -5.388 1.00 92.38 97 GLY A N 1
ATOM 773 C CA . GLY A 1 97 ? -8.220 -3.294 -5.027 1.00 92.38 97 GLY A CA 1
ATOM 774 C C . GLY A 1 97 ? -8.311 -4.398 -6.090 1.00 92.38 97 GLY A C 1
ATOM 775 O O . GLY A 1 97 ? -8.655 -5.539 -5.781 1.00 92.38 97 GLY A O 1
ATOM 776 N N . GLU A 1 98 ? -7.952 -4.101 -7.339 1.00 92.62 98 GLU A N 1
ATOM 777 C CA . GLU A 1 98 ? -8.085 -5.041 -8.463 1.00 92.62 98 GLU A CA 1
ATOM 778 C C . GLU A 1 98 ? -6.762 -5.263 -9.187 1.00 92.62 98 GLU A C 1
ATOM 780 O O . GLU A 1 98 ? -6.373 -6.395 -9.473 1.00 92.62 98 GLU A O 1
ATOM 785 N N . VAL A 1 99 ? -6.048 -4.174 -9.462 1.00 94.31 99 VAL A N 1
ATOM 786 C CA . VAL A 1 99 ? -4.794 -4.186 -10.207 1.00 94.31 99 VAL A CA 1
ATOM 787 C C . VAL A 1 99 ? -3.717 -3.462 -9.431 1.00 94.31 99 VAL A C 1
ATOM 789 O O . VAL A 1 99 ? -3.979 -2.478 -8.736 1.00 94.31 99 VAL A O 1
ATOM 792 N N . ARG A 1 100 ? -2.479 -3.924 -9.588 1.00 94.56 100 ARG A N 1
ATOM 793 C CA . ARG A 1 100 ? -1.297 -3.163 -9.194 1.00 94.56 100 ARG A CA 1
ATOM 794 C C . ARG A 1 100 ? -0.591 -2.590 -10.411 1.00 94.56 100 ARG A C 1
ATOM 796 O O . ARG A 1 100 ? -0.552 -3.208 -11.475 1.00 94.56 100 ARG A O 1
ATOM 803 N N . VAL A 1 101 ? 0.021 -1.436 -10.213 1.00 96.50 101 VAL A N 1
ATOM 804 C CA . VAL A 1 101 ? 0.845 -0.739 -11.191 1.00 96.50 101 VAL A CA 1
ATOM 805 C C . VAL A 1 101 ? 2.224 -0.530 -10.588 1.00 96.50 101 VAL A C 1
ATOM 807 O O . VAL A 1 101 ? 2.337 -0.050 -9.463 1.00 96.50 101 VAL A O 1
ATOM 810 N N . LEU A 1 102 ? 3.268 -0.881 -11.333 1.00 94.38 102 LEU A N 1
ATOM 811 C CA . LEU A 1 102 ? 4.660 -0.609 -10.986 1.00 94.38 102 LEU A CA 1
ATOM 812 C C . LEU A 1 102 ? 5.295 0.224 -12.091 1.00 94.38 102 LEU A C 1
ATOM 814 O O . LEU A 1 102 ? 5.151 -0.111 -13.269 1.00 94.38 102 LEU A O 1
ATOM 818 N N . VAL A 1 103 ? 6.025 1.271 -11.716 1.00 94.88 103 VAL A N 1
ATOM 819 C CA . VAL A 1 103 ? 6.744 2.117 -12.672 1.00 94.88 103 VAL A CA 1
ATOM 820 C C . VAL A 1 103 ? 8.243 1.959 -12.488 1.00 94.88 103 VAL A C 1
ATOM 822 O O . VAL A 1 103 ? 8.766 2.071 -11.382 1.00 94.88 103 VAL A O 1
ATOM 825 N N . ASN A 1 104 ? 8.942 1.714 -13.592 1.00 92.88 104 ASN A N 1
ATOM 826 C CA . ASN A 1 104 ? 10.391 1.792 -13.657 1.00 92.88 104 ASN A CA 1
ATOM 827 C C . ASN A 1 104 ? 10.785 2.991 -14.522 1.00 92.88 104 ASN A C 1
ATOM 829 O O . ASN A 1 104 ? 10.794 2.917 -15.752 1.00 92.88 104 ASN A O 1
ATOM 833 N N . HIS A 1 105 ? 11.131 4.096 -13.862 1.00 90.44 105 HIS A N 1
ATOM 834 C CA . HIS A 1 105 ? 11.493 5.351 -14.525 1.00 90.44 105 HIS A CA 1
ATOM 835 C C . HIS A 1 105 ? 12.798 5.260 -15.322 1.00 90.44 105 HIS A C 1
ATOM 837 O O . HIS A 1 105 ? 12.910 5.892 -16.370 1.00 90.44 105 HIS A O 1
ATOM 843 N N . ALA A 1 106 ? 13.753 4.426 -14.894 1.00 90.88 106 ALA A N 1
ATOM 844 C CA . ALA A 1 106 ? 15.055 4.300 -15.555 1.00 90.88 106 ALA A CA 1
ATOM 845 C C . ALA A 1 106 ? 14.936 3.742 -16.981 1.00 90.88 106 ALA A C 1
ATOM 847 O O . ALA A 1 106 ? 15.636 4.191 -17.887 1.00 90.88 106 ALA A O 1
ATOM 848 N N . VAL A 1 107 ? 14.022 2.791 -17.186 1.00 95.88 107 VAL A N 1
ATOM 849 C CA . VAL A 1 107 ? 13.759 2.182 -18.504 1.00 95.88 107 VAL A CA 1
ATOM 850 C C . VAL A 1 107 ? 12.422 2.612 -19.110 1.00 95.88 107 VAL A C 1
ATOM 852 O O . VAL A 1 107 ? 12.029 2.086 -20.146 1.00 95.88 107 VAL A O 1
ATOM 855 N N . LYS A 1 108 ? 11.738 3.588 -18.494 1.00 94.50 108 LYS A N 1
ATOM 856 C CA . LYS A 1 108 ? 10.444 4.137 -18.936 1.00 94.50 108 LYS A CA 1
ATOM 857 C C . LYS A 1 108 ? 9.369 3.061 -19.144 1.00 94.50 108 LYS A C 1
ATOM 859 O O . LYS A 1 108 ? 8.644 3.079 -20.136 1.00 94.50 108 LYS A O 1
ATOM 864 N N . GLU A 1 109 ? 9.269 2.125 -18.205 1.00 97.25 109 GLU A N 1
ATOM 865 C CA . GLU A 1 109 ? 8.324 1.006 -18.265 1.00 97.25 109 GLU A CA 1
ATOM 866 C C . GLU A 1 109 ? 7.230 1.144 -17.200 1.00 97.25 109 GLU A C 1
ATOM 868 O O . GLU A 1 109 ? 7.501 1.504 -16.053 1.00 97.25 109 GLU A O 1
ATOM 873 N N . ILE A 1 110 ? 5.998 0.797 -17.578 1.00 96.69 110 ILE A N 1
ATOM 874 C CA . ILE A 1 110 ? 4.864 0.639 -16.667 1.00 96.69 110 ILE A CA 1
ATOM 875 C C . ILE A 1 110 ? 4.380 -0.803 -16.773 1.00 96.69 110 ILE A C 1
ATOM 877 O O . ILE A 1 110 ? 4.065 -1.283 -17.862 1.00 96.69 110 ILE A O 1
ATOM 881 N N . LYS A 1 111 ? 4.294 -1.487 -15.634 1.00 95.62 111 LYS A N 1
ATOM 882 C CA . LYS A 1 111 ? 3.739 -2.837 -15.526 1.00 95.62 111 LYS A CA 1
ATOM 883 C C . LYS A 1 111 ? 2.412 -2.781 -14.795 1.00 95.62 111 LYS A C 1
ATOM 885 O O . LYS A 1 111 ? 2.356 -2.269 -13.681 1.00 95.62 111 LYS A O 1
ATOM 890 N N . ILE A 1 112 ? 1.375 -3.335 -15.413 1.00 95.75 112 ILE A N 1
ATOM 891 C CA . ILE A 1 112 ? 0.038 -3.467 -14.835 1.00 95.75 112 ILE A CA 1
ATOM 892 C C . ILE A 1 112 ? -0.234 -4.956 -14.654 1.00 95.75 112 ILE A C 1
ATOM 894 O O . ILE A 1 112 ? -0.037 -5.741 -15.580 1.00 95.75 112 ILE A O 1
ATOM 898 N N . ASP A 1 113 ? -0.658 -5.338 -13.458 1.00 93.00 113 ASP A N 1
ATOM 899 C CA . ASP A 1 113 ? -0.892 -6.726 -13.082 1.00 93.00 113 ASP A CA 1
ATOM 900 C C . ASP A 1 113 ? -2.222 -6.832 -12.335 1.00 93.00 113 ASP A C 1
ATOM 902 O O . ASP A 1 113 ? -2.397 -6.243 -11.269 1.00 93.00 113 ASP A O 1
ATOM 906 N N . ASN A 1 114 ? -3.161 -7.567 -12.926 1.00 92.56 114 ASN A N 1
ATOM 907 C CA . ASN A 1 114 ? -4.477 -7.885 -12.374 1.00 92.56 114 ASN A CA 1
ATOM 908 C C . ASN A 1 114 ? -4.507 -9.270 -11.699 1.00 92.56 114 ASN A C 1
ATOM 910 O O . ASN A 1 114 ? -5.579 -9.786 -11.392 1.00 92.56 114 ASN A O 1
ATOM 914 N N . PHE A 1 115 ? -3.343 -9.900 -11.508 1.00 90.62 115 PHE A N 1
ATOM 915 C CA . PHE A 1 115 ? -3.160 -11.186 -10.836 1.00 90.62 115 PHE A CA 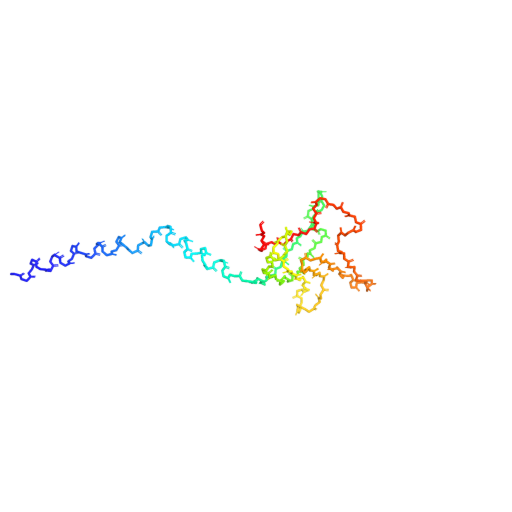1
ATOM 916 C C . PHE A 1 115 ? -3.771 -12.404 -11.551 1.00 90.62 115 PHE A C 1
ATOM 918 O O . PHE A 1 115 ? -3.761 -13.502 -10.995 1.00 90.62 115 PHE A O 1
ATOM 925 N N . THR A 1 116 ? -4.259 -12.269 -12.791 1.00 89.56 116 THR A N 1
ATOM 926 C CA . THR A 1 116 ? -4.891 -13.394 -13.507 1.00 89.56 116 THR A CA 1
ATOM 927 C C . THR A 1 116 ? -3.903 -14.237 -14.306 1.00 89.56 116 THR A C 1
ATOM 929 O O . THR A 1 116 ? -4.145 -15.419 -14.529 1.00 89.56 116 THR A O 1
ATOM 932 N N . THR A 1 117 ? -2.776 -13.660 -14.737 1.00 87.12 117 THR A N 1
ATOM 933 C CA . THR A 1 117 ? -1.788 -14.348 -15.592 1.00 87.12 117 THR A CA 1
ATOM 934 C C . THR A 1 117 ? -1.115 -15.524 -14.882 1.00 87.12 117 THR A C 1
ATOM 936 O O . THR A 1 117 ? -0.794 -16.533 -15.506 1.00 87.12 117 THR A O 1
ATOM 939 N N . ARG A 1 118 ? -0.916 -15.414 -13.565 1.00 85.69 118 ARG A N 1
ATOM 940 C CA . ARG A 1 118 ? -0.463 -16.511 -12.707 1.00 85.69 118 ARG A CA 1
ATOM 941 C C . ARG A 1 118 ? -1.350 -16.543 -11.463 1.00 85.69 118 ARG A C 1
ATOM 943 O O . ARG A 1 118 ? -1.046 -15.823 -10.512 1.00 85.69 118 ARG A O 1
ATOM 950 N N . PRO A 1 119 ? -2.416 -17.359 -11.452 1.00 82.25 119 PRO A N 1
ATOM 951 C CA . PRO A 1 119 ? -3.304 -17.442 -10.305 1.00 82.25 119 PRO A CA 1
ATOM 952 C C . PRO A 1 119 ? -2.541 -18.061 -9.133 1.00 82.25 119 PRO A C 1
ATOM 954 O O . PRO A 1 119 ? -2.196 -19.244 -9.136 1.00 82.25 119 PRO A O 1
ATOM 957 N N . LEU A 1 120 ? -2.217 -17.227 -8.152 1.00 85.31 120 LEU A N 1
ATOM 958 C CA . LEU A 1 120 ? -1.633 -17.632 -6.881 1.00 85.31 120 LEU A CA 1
ATOM 959 C C . LEU A 1 120 ? -2.744 -17.680 -5.824 1.00 85.31 120 LEU A C 1
ATOM 961 O O . LEU A 1 120 ? -3.707 -16.920 -5.930 1.00 85.31 120 LEU A O 1
ATOM 965 N N . PRO A 1 121 ? -2.614 -18.519 -4.779 1.00 83.75 121 PRO A N 1
ATOM 966 C CA . PRO A 1 121 ? -3.589 -18.556 -3.685 1.00 83.75 121 PRO A CA 1
ATOM 967 C C . PRO A 1 121 ? -3.634 -17.245 -2.884 1.00 83.75 121 PRO A C 1
ATOM 969 O O . PRO A 1 121 ? -4.562 -17.029 -2.116 1.00 83.75 121 PRO A O 1
ATOM 972 N N . VAL A 1 122 ? -2.633 -16.376 -3.060 1.00 82.06 122 VAL A N 1
ATOM 973 C CA . VAL A 1 122 ? -2.528 -15.055 -2.437 1.00 82.06 122 VAL A CA 1
ATOM 974 C C . VAL A 1 122 ? -2.033 -14.035 -3.458 1.00 82.06 122 VAL A C 1
ATOM 976 O O . VAL A 1 122 ? -1.245 -14.370 -4.348 1.00 82.06 122 VAL A O 1
ATOM 979 N N . ARG A 1 123 ? -2.436 -12.771 -3.307 1.00 83.94 123 ARG A N 1
ATOM 980 C CA . ARG A 1 123 ? -1.821 -11.659 -4.042 1.00 83.94 123 ARG A CA 1
ATOM 981 C C . ARG A 1 123 ? -0.606 -11.166 -3.244 1.00 83.94 123 ARG A C 1
ATOM 983 O O . ARG A 1 123 ? -0.761 -10.887 -2.058 1.00 83.94 123 ARG A O 1
ATOM 990 N N . PRO A 1 124 ? 0.593 -11.041 -3.844 1.00 82.06 124 PRO A N 1
ATOM 991 C CA . PRO A 1 124 ? 1.769 -10.507 -3.159 1.00 82.06 124 PRO A CA 1
ATOM 992 C C . PRO A 1 124 ? 1.659 -8.979 -3.043 1.00 82.06 124 PRO A C 1
ATOM 994 O O . PRO A 1 124 ? 2.286 -8.226 -3.795 1.00 82.06 124 PRO A O 1
ATOM 997 N N . LEU A 1 125 ? 0.804 -8.546 -2.121 1.00 86.69 125 LEU A N 1
ATOM 998 C CA . LEU A 1 125 ? 0.526 -7.168 -1.743 1.00 86.69 125 LEU A CA 1
ATOM 999 C C . LEU A 1 125 ? 0.650 -7.057 -0.226 1.00 86.69 125 LEU A C 1
ATOM 1001 O O . LEU A 1 125 ? 0.302 -7.986 0.495 1.00 86.69 125 LEU A O 1
ATOM 1005 N N . SER A 1 126 ? 1.154 -5.926 0.251 1.00 72.31 126 SER A N 1
ATOM 1006 C CA . SER A 1 126 ? 1.251 -5.645 1.680 1.00 72.31 126 SER A CA 1
ATOM 1007 C C . SER A 1 126 ? 1.112 -4.143 1.892 1.00 72.31 126 SER A C 1
ATOM 1009 O O . SER A 1 126 ? 2.072 -3.416 1.626 1.00 72.31 126 SER A O 1
ATOM 1011 N N . PRO A 1 127 ? -0.044 -3.655 2.354 1.00 67.00 127 PRO A N 1
ATOM 1012 C CA . PRO A 1 127 ? -0.137 -2.349 2.973 1.00 67.00 127 PRO A CA 1
ATOM 1013 C C . PRO A 1 127 ? 0.138 -2.471 4.486 1.00 67.00 127 PRO A C 1
ATOM 1015 O O . PRO A 1 127 ? -0.075 -3.537 5.069 1.00 67.00 127 PRO A O 1
ATOM 1018 N N . PRO A 1 128 ? 0.654 -1.422 5.138 1.00 67.00 128 PRO A N 1
ATOM 1019 C CA . PRO A 1 128 ? 0.960 -1.463 6.561 1.00 67.00 128 PRO A CA 1
ATOM 1020 C C . PRO A 1 128 ? -0.103 -0.818 7.470 1.00 67.00 128 PRO A C 1
ATOM 1022 O O . PRO A 1 128 ? -0.020 -1.063 8.671 1.00 67.00 128 PRO A O 1
ATOM 1025 N N . PHE A 1 129 ? -1.047 0.006 6.975 1.00 81.69 129 PHE A N 1
ATOM 1026 C CA . PHE A 1 129 ? -1.997 0.727 7.844 1.00 81.69 129 PHE A CA 1
ATOM 1027 C C . PHE A 1 129 ? -3.388 0.085 7.907 1.00 81.69 129 PHE A C 1
ATOM 1029 O O . PHE A 1 129 ? -3.832 -0.270 8.999 1.00 81.69 129 PHE A O 1
ATOM 1036 N N . PHE A 1 130 ? -4.076 -0.069 6.773 1.00 81.12 130 PHE A N 1
ATOM 1037 C CA . PHE A 1 130 ? -5.351 -0.780 6.714 1.00 81.12 130 PHE A CA 1
ATOM 1038 C C . PHE A 1 130 ? -5.103 -2.238 6.339 1.00 81.12 130 PHE A C 1
ATOM 1040 O O . PHE A 1 130 ? -4.348 -2.547 5.419 1.00 81.12 130 PHE A O 1
ATOM 1047 N N . ASN A 1 131 ? -5.739 -3.141 7.074 1.00 74.19 131 ASN A N 1
ATOM 1048 C CA . ASN A 1 131 ? -5.784 -4.553 6.738 1.00 74.19 131 ASN A CA 1
ATOM 1049 C C . ASN A 1 131 ? -7.134 -5.118 7.189 1.00 74.19 131 ASN A C 1
ATOM 1051 O O . ASN A 1 131 ? -7.649 -4.697 8.229 1.00 74.19 131 ASN A O 1
ATOM 1055 N N . TYR A 1 132 ? -7.692 -6.020 6.385 1.00 66.25 132 TYR A N 1
ATOM 1056 C CA . TYR A 1 132 ? -8.946 -6.721 6.658 1.00 66.25 132 TYR A CA 1
ATOM 1057 C C . TYR A 1 132 ? -8.725 -7.921 7.587 1.00 66.25 132 TYR A C 1
ATOM 1059 O O . TYR A 1 132 ? -7.735 -8.663 7.377 1.00 66.25 132 TYR A O 1
#

Secondary structure (DSSP, 8-state):
-HHHHHHHHHHHHHHHHHTTS--HHHHHHHHHHHHHT--EEEEEEEEEE--TT-SS-SEEEEEEEEEEE-TT-TTTSEEEEEEETTTS-SEEEEE-SS-EEEEETTTTEEEEE-S-SS--SS-----SS---

Foldseek 3Di:
DVVVVVVVVVVCVVVVVVVPPPPVVRVVVVVVVVLVPDFKDKDKDWDFDDDPPDPHTPDIDIWIKIKGQQCVQPAFRIWMWTAHDPPRPRTAWTDDSQWIWGADPVVGDIDIGRCPVPPDPHDPDDDDRGGD

Sequence (132 aa):
MRTKAVLFFLLLLPVYVVNGQDDKREYLKKVLDNLEQIKSATYKVEGEVWNPGDTIPSSIRKYMVKEFDNPADSTIGASFVNLGTDDGKEFQFGYNGEVRVLVNHAVKEIKIDNFTTRPLPVRPLSPPFFNY

pLDDT: mean 84.53, std 14.18, range [51.88, 97.25]

Organism: NCBI:txid997876

Radius of gyration: 25.99 Å; chains: 1; bounding box: 52×44×81 Å